Protein AF-A0A087T1W8-F1 (afdb_monomer_lite)

Structure (mmCIF, N/CA/C/O backbone):
data_AF-A0A087T1W8-F1
#
_entry.id   AF-A0A087T1W8-F1
#
loop_
_atom_site.group_PDB
_atom_site.id
_atom_site.type_symbol
_atom_site.label_atom_id
_atom_site.label_alt_id
_atom_site.label_comp_id
_atom_site.label_asym_id
_atom_site.label_entity_id
_atom_site.label_seq_id
_atom_site.pdbx_PDB_ins_code
_atom_site.Cartn_x
_atom_site.Cartn_y
_atom_site.Cartn_z
_atom_site.occupancy
_atom_site.B_iso_or_equiv
_atom_site.auth_seq_id
_atom_site.auth_comp_id
_atom_site.auth_asym_id
_atom_site.auth_atom_id
_atom_site.pdbx_PDB_model_num
ATOM 1 N N . MET A 1 1 ? -22.850 -12.039 -8.339 1.00 46.06 1 MET A N 1
ATOM 2 C CA . MET A 1 1 ? -21.396 -12.258 -8.489 1.00 46.06 1 MET A CA 1
ATOM 3 C C . MET A 1 1 ? -20.739 -11.589 -7.292 1.00 46.06 1 MET A C 1
ATOM 5 O O . MET A 1 1 ? -20.990 -10.407 -7.095 1.00 46.06 1 MET A O 1
ATOM 9 N N . HIS A 1 2 ? -20.036 -12.323 -6.426 1.00 53.69 2 HIS A N 1
ATOM 10 C CA . HIS A 1 2 ? -19.306 -11.680 -5.327 1.00 53.69 2 HIS A CA 1
ATOM 11 C C . HIS A 1 2 ? -18.162 -10.859 -5.940 1.00 53.69 2 HIS A C 1
ATOM 13 O O . HIS A 1 2 ? -17.461 -11.400 -6.799 1.00 53.69 2 HIS A O 1
ATOM 19 N N . PRO A 1 3 ? -17.983 -9.577 -5.579 1.00 70.88 3 PRO A N 1
ATOM 20 C CA . PRO A 1 3 ? -16.880 -8.789 -6.109 1.00 70.88 3 PRO A CA 1
ATOM 21 C C . PRO A 1 3 ? -15.552 -9.436 -5.702 1.00 70.88 3 PRO A C 1
ATOM 23 O O . PRO A 1 3 ? -15.393 -9.885 -4.563 1.00 70.88 3 PRO A O 1
ATOM 26 N N . CYS A 1 4 ? -14.612 -9.517 -6.644 1.00 71.56 4 CYS A N 1
ATOM 27 C CA . CYS A 1 4 ? -13.288 -10.059 -6.370 1.00 71.56 4 CYS A CA 1
ATOM 28 C C . CYS A 1 4 ? -12.607 -9.197 -5.295 1.00 71.56 4 CYS A C 1
ATOM 30 O O . CYS A 1 4 ? -12.522 -7.978 -5.437 1.00 71.56 4 CYS A O 1
ATOM 32 N N . LYS A 1 5 ? -12.150 -9.818 -4.199 1.00 85.88 5 LYS A N 1
ATOM 33 C CA . LYS A 1 5 ? -11.558 -9.102 -3.050 1.00 85.88 5 LYS A CA 1
ATOM 34 C C . LYS A 1 5 ? -10.126 -8.616 -3.311 1.00 85.88 5 LYS A C 1
ATOM 36 O O . LYS A 1 5 ? -9.549 -7.917 -2.480 1.00 85.88 5 LYS A O 1
ATOM 41 N N . TYR A 1 6 ? -9.533 -8.976 -4.441 1.00 91.88 6 TYR A N 1
ATOM 42 C CA . TYR A 1 6 ? -8.155 -8.653 -4.791 1.00 91.88 6 TYR A CA 1
ATOM 43 C C . TYR A 1 6 ? -8.014 -8.433 -6.297 1.00 91.88 6 TYR A C 1
ATOM 45 O O . TYR A 1 6 ? -8.902 -8.778 -7.076 1.00 91.88 6 TYR A O 1
ATOM 53 N N . ILE A 1 7 ? -6.897 -7.817 -6.680 1.00 93.19 7 ILE A N 1
ATOM 54 C CA . ILE A 1 7 ? -6.514 -7.631 -8.079 1.00 93.19 7 ILE A CA 1
ATOM 55 C C . ILE A 1 7 ? -5.726 -8.872 -8.497 1.00 93.19 7 ILE A C 1
ATOM 57 O O . ILE A 1 7 ? -4.821 -9.290 -7.776 1.00 93.19 7 ILE A O 1
ATOM 61 N N . VAL A 1 8 ? -6.105 -9.468 -9.626 1.00 94.38 8 VAL A N 1
ATOM 62 C CA . VAL A 1 8 ? -5.374 -10.579 -10.241 1.00 94.38 8 VAL A CA 1
ATOM 63 C C . VAL A 1 8 ? -4.366 -9.975 -11.206 1.00 94.38 8 VAL A C 1
ATOM 65 O O . VAL A 1 8 ? -4.766 -9.239 -12.102 1.00 94.38 8 VAL A O 1
ATOM 68 N N . ILE A 1 9 ? -3.089 -10.272 -10.986 1.00 94.44 9 ILE A N 1
ATOM 69 C CA . ILE A 1 9 ? -2.002 -10.009 -11.931 1.00 94.44 9 ILE A CA 1
ATOM 70 C C . ILE A 1 9 ? -1.751 -11.345 -12.618 1.00 94.44 9 ILE A C 1
ATOM 72 O O . ILE A 1 9 ? -1.496 -12.335 -11.928 1.00 94.44 9 ILE A O 1
ATOM 76 N N . SER A 1 10 ? -1.921 -11.386 -13.934 1.00 95.12 10 SER A N 1
ATOM 77 C CA . SER A 1 10 ? -1.752 -12.618 -14.706 1.00 95.12 10 SER A CA 1
ATOM 78 C C . SER A 1 10 ? -0.277 -13.008 -14.807 1.00 95.12 10 SER A C 1
ATOM 80 O O . SER A 1 10 ? 0.581 -12.130 -14.826 1.00 95.12 10 SER A O 1
ATOM 82 N N . ASP A 1 11 ? 0.029 -14.299 -14.942 1.00 94.81 11 ASP A N 1
ATOM 83 C CA . ASP A 1 11 ? 1.416 -14.756 -15.142 1.00 94.81 11 ASP A CA 1
ATOM 84 C C . ASP A 1 11 ? 1.984 -14.290 -16.498 1.00 94.81 11 ASP A C 1
ATOM 86 O O . ASP A 1 11 ? 3.198 -14.209 -16.679 1.00 94.81 11 ASP A O 1
ATOM 90 N N . GLU A 1 12 ? 1.111 -13.947 -17.451 1.00 96.25 12 GLU A N 1
ATOM 91 C CA . GLU A 1 12 ? 1.469 -13.343 -18.735 1.00 96.25 12 GLU A CA 1
ATOM 92 C C . GLU A 1 12 ? 1.711 -11.824 -18.647 1.00 96.25 12 GLU A C 1
ATOM 94 O O . GLU A 1 12 ? 2.152 -11.219 -19.626 1.00 96.25 12 GLU A O 1
ATOM 99 N N . GLU A 1 13 ? 1.424 -11.175 -17.510 1.00 94.25 13 GLU A N 1
ATOM 100 C CA . GLU A 1 13 ? 1.737 -9.757 -17.324 1.00 94.25 13 GLU A CA 1
ATOM 101 C C . GLU A 1 13 ? 3.227 -9.564 -17.055 1.00 94.25 13 GLU A C 1
ATOM 103 O O . GLU A 1 13 ? 3.750 -9.828 -15.976 1.00 94.25 13 GLU A O 1
ATOM 108 N N . GLU A 1 14 ? 3.917 -9.010 -18.041 1.00 94.56 14 GLU A N 1
ATOM 109 C CA . GLU A 1 14 ? 5.352 -8.780 -17.940 1.00 94.56 14 GLU A CA 1
ATOM 110 C C . GLU A 1 14 ? 5.716 -7.489 -17.160 1.00 94.56 14 GLU A C 1
ATOM 112 O O . GLU A 1 14 ? 6.895 -7.214 -16.951 1.00 94.56 14 GLU A O 1
ATOM 117 N N . GLY A 1 15 ? 4.750 -6.652 -16.763 1.00 95.94 15 GLY A N 1
ATOM 118 C CA . GLY A 1 15 ? 4.991 -5.359 -16.102 1.00 95.94 15 GLY A CA 1
ATOM 119 C C . GLY A 1 15 ? 5.346 -4.205 -17.055 1.00 95.94 15 GLY A C 1
ATOM 120 O O . GLY A 1 15 ? 5.071 -4.242 -18.255 1.00 95.94 15 GLY A O 1
ATOM 121 N N . TYR A 1 16 ? 5.941 -3.137 -16.518 1.00 97.19 16 TYR A N 1
ATOM 122 C CA . TYR A 1 16 ? 6.224 -1.893 -17.242 1.00 97.19 16 TYR A CA 1
ATOM 123 C C . TYR A 1 16 ? 7.732 -1.612 -17.362 1.00 97.19 16 TYR A C 1
ATOM 125 O O . TYR A 1 16 ? 8.487 -1.928 -16.439 1.00 97.19 16 TYR A O 1
ATOM 133 N N . PRO A 1 17 ? 8.203 -0.994 -18.463 1.00 97.25 17 PRO A N 1
ATOM 134 C CA . PRO A 1 17 ? 9.615 -0.646 -18.609 1.00 97.25 17 PRO A CA 1
ATOM 135 C C . PRO A 1 17 ? 10.040 0.423 -17.586 1.00 97.25 17 PRO A C 1
ATOM 137 O O . PRO A 1 17 ? 9.233 1.252 -17.163 1.00 97.25 17 PRO A O 1
ATOM 140 N N . LEU A 1 18 ? 11.310 0.393 -17.168 1.00 97.00 18 LEU A N 1
ATOM 141 C CA . LEU A 1 18 ? 11.826 1.274 -16.110 1.00 97.00 18 LEU A CA 1
ATOM 142 C C . LEU A 1 18 ? 11.851 2.754 -16.512 1.00 97.00 18 LEU A C 1
ATOM 144 O O . LEU A 1 18 ? 11.631 3.618 -15.668 1.00 97.00 18 LEU A O 1
ATOM 148 N N . ASP A 1 19 ? 12.087 3.046 -17.792 1.00 95.69 19 ASP A N 1
ATOM 149 C CA . ASP A 1 19 ? 12.182 4.403 -18.348 1.00 95.69 19 ASP A CA 1
ATOM 150 C C . ASP A 1 19 ? 10.843 5.159 -18.375 1.00 95.69 19 ASP A C 1
ATOM 152 O O . ASP A 1 19 ? 10.824 6.385 -18.494 1.00 95.69 19 ASP A O 1
ATOM 156 N N . ALA A 1 20 ? 9.728 4.452 -18.182 1.00 96.56 20 ALA A N 1
ATOM 157 C CA . ALA A 1 20 ? 8.412 5.045 -17.980 1.00 96.56 20 ALA A CA 1
ATOM 158 C C . ALA A 1 20 ? 8.221 5.639 -16.568 1.00 96.56 20 ALA A C 1
ATOM 160 O O . ALA A 1 20 ? 7.204 6.289 -16.312 1.00 96.56 20 ALA A O 1
ATOM 161 N N . PHE A 1 21 ? 9.168 5.433 -15.642 1.00 97.00 21 PHE A N 1
ATOM 162 C CA . PHE A 1 21 ? 9.060 5.866 -14.247 1.00 97.00 21 PHE A CA 1
ATOM 163 C C . PHE A 1 21 ? 10.324 6.553 -13.731 1.00 97.00 21 PHE A C 1
ATOM 165 O O . PHE A 1 21 ? 11.428 6.419 -14.250 1.00 97.00 21 PHE A O 1
ATOM 172 N N . CYS A 1 22 ? 10.163 7.263 -12.616 1.00 95.81 22 CYS A N 1
ATOM 173 C CA . CYS A 1 22 ? 11.279 7.826 -11.866 1.00 95.81 22 CYS A CA 1
ATOM 174 C C . CYS A 1 22 ? 11.919 6.750 -10.974 1.00 95.81 22 CYS A C 1
ATOM 176 O O . CYS A 1 22 ? 11.529 6.591 -9.815 1.00 95.81 22 CYS A O 1
ATOM 178 N N . ILE A 1 23 ? 12.902 6.023 -11.508 1.00 96.50 23 ILE A N 1
ATOM 179 C CA . ILE A 1 23 ? 13.655 4.991 -10.781 1.00 96.50 23 ILE A CA 1
ATOM 180 C C . ILE A 1 23 ? 14.976 5.567 -10.230 1.00 96.50 23 ILE A C 1
ATOM 182 O O . ILE A 1 23 ? 15.638 6.361 -10.906 1.00 96.50 23 ILE A O 1
ATOM 186 N N . PRO A 1 24 ? 15.392 5.227 -8.991 1.00 96.50 24 PRO A N 1
ATOM 187 C CA . PRO A 1 24 ? 16.696 5.638 -8.483 1.00 96.50 24 PRO A CA 1
ATOM 188 C C . PRO A 1 24 ? 17.830 5.007 -9.297 1.00 96.50 24 PRO A C 1
ATOM 190 O O . PRO A 1 24 ? 17.979 3.790 -9.310 1.00 96.50 24 PRO A O 1
ATOM 193 N N . ARG A 1 25 ? 18.692 5.847 -9.885 1.00 95.00 25 ARG A N 1
ATOM 194 C CA . ARG A 1 25 ? 19.746 5.427 -10.833 1.00 95.00 25 ARG A CA 1
ATOM 195 C C . ARG A 1 25 ? 20.676 4.316 -10.344 1.00 95.00 25 ARG A C 1
ATOM 197 O O . ARG A 1 25 ? 21.207 3.546 -11.131 1.00 95.00 25 ARG A O 1
ATOM 204 N N . HIS A 1 26 ? 20.913 4.235 -9.037 1.00 96.88 26 HIS A N 1
ATOM 205 C CA . HIS A 1 26 ? 21.776 3.196 -8.471 1.00 96.88 26 HIS A CA 1
ATOM 206 C C . HIS A 1 26 ? 21.136 1.796 -8.499 1.00 96.88 26 HIS A C 1
ATOM 208 O O . HIS A 1 26 ? 21.821 0.822 -8.194 1.00 96.88 26 HIS A O 1
ATOM 214 N N . TYR A 1 27 ? 19.855 1.687 -8.869 1.00 96.75 27 TYR A N 1
ATOM 215 C CA . TYR A 1 27 ? 19.145 0.426 -9.061 1.00 96.75 27 TYR A CA 1
ATOM 216 C C . TYR A 1 27 ? 18.985 0.008 -10.527 1.00 96.75 27 TYR A C 1
ATOM 218 O O . TYR A 1 27 ? 18.560 -1.119 -10.759 1.00 96.75 27 TYR A O 1
ATOM 226 N N . ASP A 1 28 ? 19.360 0.844 -11.501 1.00 92.31 28 ASP A N 1
ATOM 227 C CA . ASP A 1 28 ? 19.081 0.598 -12.928 1.00 92.31 28 ASP A CA 1
ATOM 228 C C . ASP A 1 28 ? 19.636 -0.747 -13.428 1.00 92.31 28 ASP A C 1
ATOM 230 O O . ASP A 1 28 ? 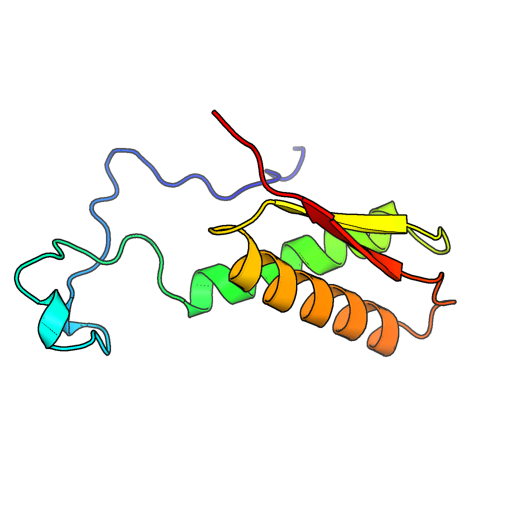18.996 -1.426 -14.219 1.00 92.31 28 ASP A O 1
ATOM 234 N N . ALA A 1 29 ? 20.800 -1.174 -12.926 1.00 95.94 29 ALA A N 1
ATOM 235 C CA . ALA A 1 29 ? 21.421 -2.449 -13.303 1.00 95.94 29 ALA A CA 1
ATOM 236 C C . ALA A 1 29 ? 20.838 -3.682 -12.579 1.00 95.94 29 ALA A C 1
ATOM 238 O O . ALA A 1 29 ? 21.245 -4.807 -12.862 1.00 95.94 29 ALA A O 1
ATOM 239 N N . PHE A 1 30 ? 19.943 -3.481 -11.610 1.00 97.56 30 PHE A N 1
ATOM 240 C CA . PHE A 1 30 ? 19.420 -4.530 -10.726 1.00 97.56 30 PHE A CA 1
ATOM 241 C C . PHE A 1 30 ? 17.911 -4.741 -10.863 1.00 97.56 30 PHE A C 1
ATOM 243 O O . PHE A 1 30 ? 17.360 -5.633 -10.219 1.00 97.56 30 PHE A O 1
ATOM 250 N N . LEU A 1 31 ? 17.240 -3.910 -11.657 1.00 97.38 31 LEU A N 1
ATOM 251 C CA . LEU A 1 31 ? 15.810 -3.984 -11.901 1.00 97.38 31 LEU A CA 1
ATOM 252 C C . LEU A 1 31 ? 15.572 -4.382 -13.353 1.00 97.38 31 LEU A C 1
ATOM 254 O O . LEU A 1 31 ? 16.297 -3.956 -14.244 1.00 97.38 31 LEU A O 1
ATOM 258 N N . ASP A 1 32 ? 14.541 -5.191 -13.568 1.00 96.75 32 ASP A N 1
ATOM 259 C CA . ASP A 1 32 ? 14.096 -5.571 -14.907 1.00 96.75 32 ASP A CA 1
ATOM 260 C C . ASP A 1 32 ? 12.918 -4.685 -15.324 1.00 96.75 32 ASP A C 1
ATOM 262 O O . ASP A 1 32 ? 13.035 -3.820 -16.192 1.00 96.75 32 ASP A O 1
ATOM 266 N N . ARG A 1 33 ? 11.785 -4.821 -14.621 1.00 97.44 33 ARG A N 1
ATOM 267 C CA . ARG A 1 33 ? 10.539 -4.101 -14.912 1.00 97.44 33 ARG A CA 1
ATOM 268 C C . ARG A 1 33 ? 9.834 -3.665 -13.631 1.00 97.44 33 ARG A C 1
ATOM 270 O O . ARG A 1 33 ? 10.014 -4.255 -12.564 1.00 97.44 33 ARG A O 1
ATOM 277 N N . VAL A 1 34 ? 9.011 -2.624 -13.724 1.00 97.50 34 VAL A N 1
ATOM 278 C CA . VAL A 1 34 ? 8.096 -2.233 -12.645 1.00 97.50 34 VAL A CA 1
ATOM 279 C C . VAL A 1 34 ? 6.864 -3.124 -12.734 1.00 97.50 34 VAL A C 1
ATOM 281 O O . VAL A 1 34 ? 6.105 -3.010 -13.688 1.00 97.50 34 VAL A O 1
ATOM 284 N N . LEU A 1 35 ? 6.640 -3.990 -11.744 1.00 96.94 35 LEU A N 1
ATOM 285 C CA . LEU A 1 35 ? 5.433 -4.826 -11.704 1.00 96.94 35 LEU A CA 1
ATOM 286 C C . LEU A 1 35 ? 4.195 -4.009 -11.309 1.00 96.94 35 LEU A C 1
ATOM 288 O O . LEU A 1 35 ? 3.166 -4.056 -11.970 1.00 96.94 35 LEU A O 1
ATOM 292 N N . LEU A 1 36 ? 4.313 -3.221 -10.237 1.00 96.56 36 LEU A N 1
ATOM 293 C CA . LEU A 1 36 ? 3.228 -2.400 -9.702 1.00 96.56 36 LEU A CA 1
ATOM 294 C C . LEU A 1 36 ? 3.694 -0.953 -9.502 1.00 96.56 36 LEU A C 1
ATOM 296 O O . LEU A 1 36 ? 4.525 -0.690 -8.627 1.00 96.56 36 LEU A O 1
ATOM 300 N N . PRO A 1 37 ? 3.149 0.008 -10.267 1.00 97.00 37 PRO A N 1
ATOM 301 C CA . PRO A 1 37 ? 3.352 1.425 -10.016 1.00 97.00 37 PRO A CA 1
ATOM 302 C C . PRO A 1 37 ? 2.844 1.834 -8.629 1.00 97.00 37 PRO A C 1
ATOM 304 O O . PRO A 1 37 ? 1.791 1.388 -8.173 1.00 97.00 37 PRO A O 1
ATOM 307 N N . CYS A 1 38 ? 3.550 2.768 -7.989 1.00 96.25 38 CYS A N 1
ATOM 308 C CA . CYS A 1 38 ? 3.200 3.277 -6.657 1.00 96.25 38 CYS A CA 1
ATOM 309 C C . CYS A 1 38 ? 1.754 3.815 -6.580 1.00 96.25 38 CYS A C 1
ATOM 311 O O . CYS A 1 38 ? 1.061 3.587 -5.592 1.00 96.25 38 CYS A O 1
ATOM 313 N N . GLY A 1 39 ? 1.276 4.470 -7.646 1.00 96.69 39 GLY A N 1
ATOM 314 C CA . GLY A 1 39 ? -0.100 4.976 -7.727 1.00 96.69 39 GLY A CA 1
ATOM 315 C C . GLY A 1 39 ? -1.153 3.869 -7.628 1.00 96.69 39 GLY A C 1
ATOM 316 O O . GLY A 1 39 ? -2.050 3.964 -6.799 1.00 96.69 39 GLY A O 1
ATOM 317 N N . ILE A 1 40 ? -0.977 2.769 -8.374 1.00 96.50 40 ILE A N 1
ATOM 318 C CA . ILE A 1 40 ? -1.900 1.619 -8.341 1.00 96.50 40 ILE A CA 1
ATOM 319 C C . ILE A 1 40 ? -1.953 1.001 -6.937 1.00 96.50 40 ILE A C 1
ATOM 321 O O . ILE A 1 40 ? -3.022 0.621 -6.455 1.00 96.50 40 ILE A O 1
ATOM 325 N N . ILE A 1 41 ? -0.807 0.931 -6.251 1.00 97.88 41 ILE A N 1
ATOM 326 C CA . ILE A 1 41 ? -0.741 0.451 -4.866 1.00 97.88 41 ILE A CA 1
ATOM 327 C C . ILE A 1 41 ? -1.573 1.362 -3.953 1.00 97.88 41 ILE A C 1
ATOM 329 O O . ILE A 1 41 ? -2.397 0.859 -3.190 1.00 97.88 41 ILE A O 1
ATOM 333 N N . HIS A 1 42 ? -1.414 2.685 -4.046 1.00 98.00 42 HIS A N 1
ATOM 334 C CA . HIS A 1 42 ? -2.184 3.633 -3.235 1.00 98.00 42 HIS A CA 1
ATOM 335 C C . HIS A 1 42 ? -3.691 3.574 -3.516 1.00 98.00 42 HIS A C 1
ATOM 337 O O . HIS A 1 42 ? -4.478 3.578 -2.567 1.00 98.00 42 HIS A O 1
ATOM 343 N N . ASP A 1 43 ? -4.096 3.448 -4.781 1.00 97.69 43 ASP A N 1
ATOM 344 C CA . ASP A 1 43 ? -5.506 3.306 -5.166 1.00 97.69 43 ASP A CA 1
ATOM 345 C C . ASP A 1 43 ? -6.115 2.035 -4.556 1.00 97.69 43 ASP A C 1
ATOM 347 O O . ASP A 1 43 ? -7.215 2.047 -3.991 1.00 97.69 43 ASP A O 1
ATOM 351 N N . ARG A 1 44 ? -5.373 0.917 -4.588 1.00 97.50 44 ARG A N 1
ATOM 352 C CA . ARG A 1 44 ? -5.835 -0.334 -3.976 1.00 97.50 44 ARG A CA 1
ATOM 353 C C . ARG A 1 44 ? -5.888 -0.249 -2.453 1.00 97.50 44 ARG A C 1
ATOM 355 O O . ARG A 1 44 ? -6.828 -0.802 -1.869 1.00 97.50 44 ARG A O 1
ATOM 362 N N . ILE A 1 45 ? -4.919 0.417 -1.822 1.00 98.12 45 ILE A N 1
ATOM 363 C CA . ILE A 1 45 ? -4.899 0.670 -0.374 1.00 98.12 45 ILE A CA 1
ATOM 364 C C . ILE A 1 45 ? -6.116 1.496 0.037 1.00 98.12 45 ILE A C 1
ATOM 366 O O . ILE A 1 45 ? -6.749 1.166 1.033 1.00 98.12 45 ILE A O 1
ATOM 370 N N . GLU A 1 46 ? -6.499 2.515 -0.732 1.00 97.00 46 GLU A N 1
ATOM 371 C CA . GLU A 1 46 ? -7.685 3.323 -0.435 1.00 97.00 46 GLU A CA 1
ATOM 372 C C . GLU A 1 46 ? -8.963 2.482 -0.433 1.00 97.00 46 GLU A C 1
ATOM 374 O O . GLU A 1 46 ? -9.771 2.566 0.497 1.00 97.00 46 GLU A O 1
ATOM 379 N N . ARG A 1 47 ? -9.116 1.593 -1.421 1.00 96.19 47 ARG A N 1
ATOM 380 C CA . ARG A 1 47 ? -10.237 0.652 -1.420 1.00 96.19 47 ARG A CA 1
ATOM 381 C C . ARG A 1 47 ? -10.189 -0.294 -0.217 1.00 96.19 47 ARG A C 1
ATOM 383 O O . ARG A 1 47 ? -11.219 -0.525 0.408 1.00 96.19 47 ARG A O 1
ATOM 390 N N . LEU A 1 48 ? -9.009 -0.821 0.112 1.00 96.56 48 LEU A N 1
ATOM 391 C CA . LEU A 1 48 ? -8.827 -1.738 1.241 1.00 96.56 48 LEU A CA 1
ATOM 392 C C . LEU A 1 48 ? -9.159 -1.056 2.572 1.00 96.56 48 LEU A C 1
ATOM 394 O O . LEU A 1 48 ? -9.804 -1.656 3.423 1.00 96.56 48 LEU A O 1
ATOM 398 N N . ALA A 1 49 ? -8.757 0.204 2.731 1.00 94.94 49 ALA A N 1
ATOM 399 C CA . ALA A 1 49 ? -9.044 1.008 3.906 1.00 94.94 49 ALA A CA 1
ATOM 400 C C . ALA A 1 49 ? -10.548 1.197 4.117 1.00 94.94 49 ALA A C 1
ATOM 402 O O . ALA A 1 49 ? -11.018 1.053 5.241 1.00 94.94 49 ALA A O 1
ATOM 403 N N . ARG A 1 50 ? -11.301 1.476 3.043 1.00 93.44 50 ARG A N 1
ATOM 404 C CA . ARG A 1 50 ? -12.768 1.536 3.098 1.00 93.44 50 ARG A CA 1
ATOM 405 C C . ARG A 1 50 ? -13.357 0.196 3.533 1.00 93.44 50 ARG A C 1
ATOM 407 O O . ARG A 1 50 ? -14.185 0.191 4.435 1.00 93.44 50 ARG A O 1
ATOM 414 N N . ASP A 1 51 ? -12.944 -0.902 2.898 1.00 93.19 51 ASP A N 1
ATOM 415 C CA . ASP A 1 51 ? -13.481 -2.233 3.207 1.00 93.19 51 ASP A CA 1
ATOM 416 C C . ASP A 1 51 ? -13.226 -2.582 4.695 1.00 93.19 51 ASP A C 1
ATOM 418 O O . ASP A 1 51 ? -14.152 -2.947 5.412 1.00 93.19 51 ASP A O 1
ATOM 422 N N . ILE A 1 52 ? -12.007 -2.350 5.205 1.00 93.06 52 ILE A N 1
ATOM 423 C CA . ILE A 1 52 ? -11.656 -2.574 6.621 1.00 93.06 52 ILE A CA 1
ATOM 424 C C . ILE A 1 52 ? -12.455 -1.658 7.555 1.00 93.06 52 ILE A C 1
ATOM 426 O O . ILE A 1 52 ? -12.981 -2.118 8.563 1.00 93.06 52 ILE A O 1
ATOM 430 N N . ALA A 1 53 ? -12.554 -0.362 7.252 1.00 90.81 53 ALA A N 1
ATOM 431 C CA . ALA A 1 53 ? -13.284 0.575 8.103 1.00 90.81 53 ALA A CA 1
ATOM 432 C C . ALA A 1 53 ? -14.777 0.223 8.213 1.00 90.81 53 ALA A C 1
ATOM 434 O O . ALA A 1 53 ? -15.377 0.438 9.262 1.00 90.81 53 ALA A O 1
ATOM 435 N N . GL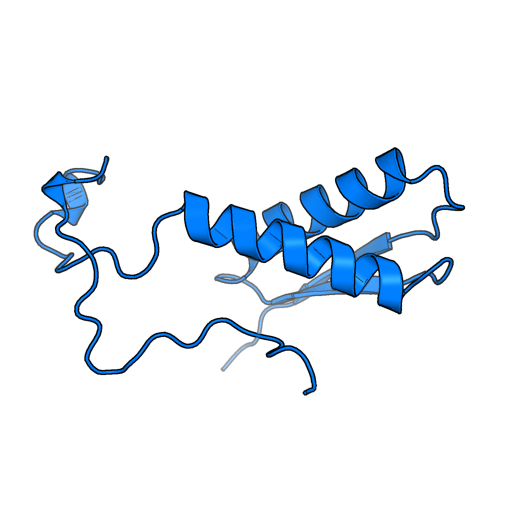N A 1 54 ? -15.365 -0.331 7.148 1.00 90.19 54 GLN A N 1
ATOM 436 C CA . GLN A 1 54 ? -16.745 -0.817 7.149 1.00 90.19 54 GLN A CA 1
ATOM 437 C C . GLN A 1 54 ? -16.901 -2.122 7.941 1.00 90.19 54 GLN A C 1
ATOM 439 O O . GLN A 1 54 ? -17.882 -2.269 8.666 1.00 90.19 54 GLN A O 1
ATOM 444 N N . ASP A 1 55 ? -15.938 -3.041 7.848 1.00 90.69 55 ASP A N 1
ATOM 445 C CA . ASP A 1 55 ? -15.966 -4.309 8.589 1.00 90.69 55 ASP A CA 1
ATOM 446 C C . ASP A 1 55 ? -15.838 -4.103 10.113 1.00 90.69 55 ASP A C 1
ATOM 448 O O . ASP A 1 55 ? -16.457 -4.832 10.886 1.00 90.69 55 ASP A O 1
ATOM 452 N N . TYR A 1 56 ? -15.071 -3.097 10.550 1.00 88.75 56 TYR A N 1
ATOM 453 C CA . TYR A 1 56 ? -14.846 -2.752 11.966 1.00 88.75 56 TYR A CA 1
ATOM 454 C C . TYR A 1 56 ? -15.679 -1.549 12.439 1.00 88.75 56 TYR A C 1
ATOM 456 O O . TYR A 1 56 ? -15.278 -0.835 13.360 1.00 88.75 56 TYR A O 1
ATOM 464 N N . TYR A 1 57 ? -16.824 -1.292 11.803 1.00 82.19 57 TYR A N 1
ATOM 465 C CA . TYR A 1 57 ? -17.677 -0.144 12.110 1.00 82.19 57 TYR A CA 1
ATOM 466 C C . TYR A 1 57 ? -17.968 -0.008 13.614 1.00 82.19 57 TYR A C 1
ATOM 468 O O . TYR A 1 57 ? -18.552 -0.910 14.215 1.00 82.19 57 TYR A O 1
ATOM 476 N N . ASP A 1 58 ? -17.562 1.120 14.209 1.00 80.38 58 ASP A N 1
ATOM 477 C CA . ASP A 1 58 ? -17.729 1.431 15.639 1.00 80.38 58 ASP A CA 1
ATOM 478 C C . ASP A 1 58 ? -17.128 0.377 16.604 1.00 80.38 58 ASP A C 1
ATOM 480 O O . ASP A 1 58 ? -17.489 0.289 17.777 1.00 80.38 58 ASP A O 1
ATOM 484 N N . GLN A 1 59 ? -16.168 -0.426 16.129 1.00 88.81 59 GLN A N 1
ATOM 485 C CA . GLN A 1 59 ? -15.464 -1.426 16.931 1.00 88.81 59 GLN A CA 1
ATOM 486 C C . GLN A 1 59 ? -13.979 -1.077 17.080 1.00 88.81 59 GLN A C 1
ATOM 488 O O . GLN A 1 59 ? -13.289 -0.857 16.082 1.00 88.81 59 GLN A O 1
ATOM 493 N N . PRO A 1 60 ? -13.440 -1.040 18.315 1.00 90.44 60 PRO A N 1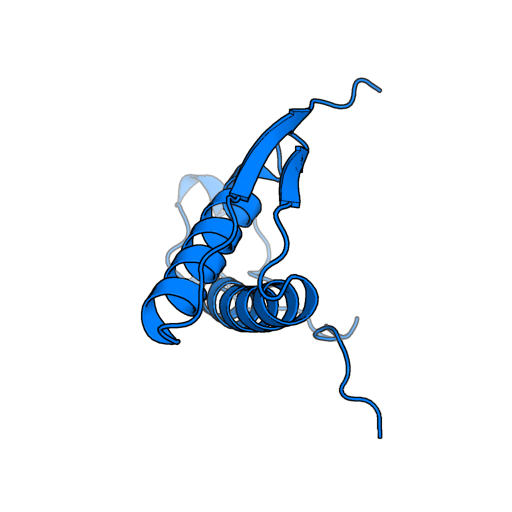
ATOM 494 C CA . PRO A 1 60 ? -12.015 -0.825 18.507 1.00 90.44 60 PRO A CA 1
ATOM 495 C C . PRO A 1 60 ? -11.230 -2.022 17.972 1.00 90.44 60 PRO A C 1
ATOM 497 O O . PRO A 1 60 ? -11.613 -3.174 18.190 1.00 90.44 60 PRO A O 1
ATOM 500 N N . PHE A 1 61 ? -10.098 -1.761 17.323 1.00 93.19 61 PHE A N 1
ATOM 501 C CA . PHE A 1 61 ? -9.213 -2.818 16.840 1.00 93.19 61 PHE A CA 1
ATOM 502 C C . PHE A 1 61 ? -7.737 -2.441 16.962 1.00 93.19 61 PHE A C 1
ATOM 504 O O . PHE A 1 61 ? -7.367 -1.264 17.008 1.00 93.19 61 PHE A O 1
ATOM 511 N N . THR A 1 62 ? -6.891 -3.472 16.992 1.00 95.62 62 THR A N 1
ATOM 512 C CA . THR A 1 62 ? -5.432 -3.341 17.014 1.00 95.62 62 THR A CA 1
ATOM 513 C C . THR A 1 62 ? -4.865 -3.664 15.640 1.00 95.62 62 THR A C 1
ATOM 515 O O . THR A 1 62 ? -5.000 -4.785 15.149 1.00 95.62 62 THR A O 1
ATOM 518 N N . ALA A 1 63 ? -4.186 -2.700 15.026 1.00 96.44 63 ALA A N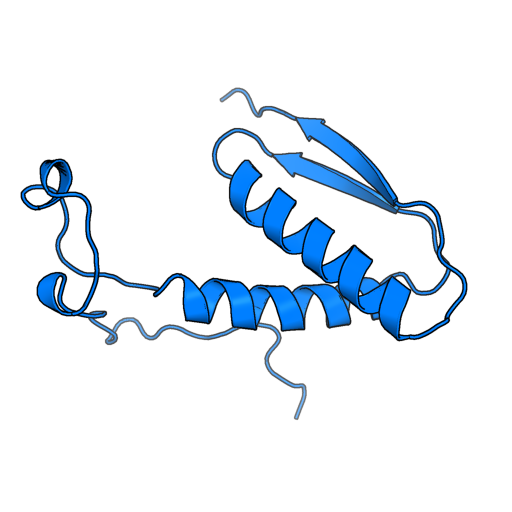 1
ATOM 519 C CA . ALA A 1 63 ? -3.446 -2.899 13.791 1.00 96.44 63 ALA A CA 1
ATOM 520 C C . ALA A 1 63 ? -2.024 -3.392 14.107 1.00 96.44 63 ALA A C 1
ATOM 522 O O . ALA A 1 63 ? -1.222 -2.668 14.695 1.00 96.44 63 ALA A O 1
ATOM 523 N N . LEU A 1 64 ? -1.708 -4.625 13.704 1.00 97.81 64 LEU A N 1
ATOM 524 C CA . LEU A 1 64 ? -0.416 -5.263 13.961 1.00 97.81 64 LEU A CA 1
ATOM 525 C C . LEU A 1 64 ? 0.477 -5.234 12.713 1.00 97.81 64 LEU A C 1
ATOM 527 O O . LEU A 1 64 ? 0.165 -5.859 11.700 1.00 97.81 64 LEU A O 1
ATOM 531 N N . CYS A 1 65 ? 1.615 -4.548 12.786 1.00 98.25 65 CYS A N 1
ATOM 532 C CA . CYS A 1 65 ? 2.587 -4.484 11.699 1.00 98.25 65 CYS A CA 1
ATOM 533 C C . CYS A 1 65 ? 3.670 -5.560 11.849 1.00 98.25 65 CYS A C 1
ATOM 535 O O . CYS A 1 65 ? 4.423 -5.575 12.826 1.00 98.25 65 CYS A O 1
ATOM 537 N N . VAL A 1 66 ? 3.827 -6.406 10.827 1.00 97.56 66 VAL A N 1
ATOM 538 C CA . VAL A 1 66 ? 4.936 -7.369 10.744 1.00 97.56 66 VAL A CA 1
ATOM 539 C C . VAL A 1 66 ? 6.155 -6.715 10.090 1.00 97.56 66 VAL A C 1
ATOM 541 O O . VAL A 1 66 ? 6.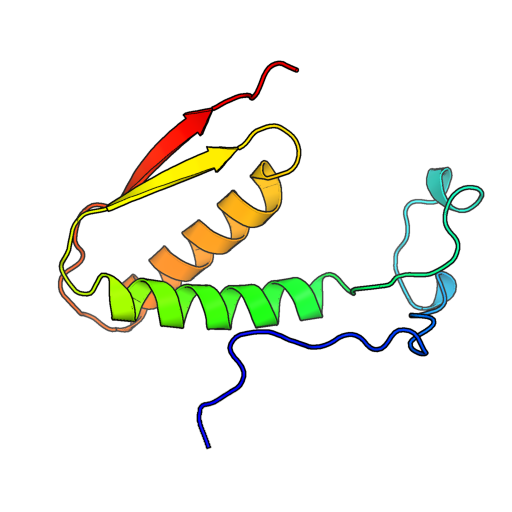174 -6.405 8.897 1.00 97.56 66 VAL A O 1
ATOM 544 N N . LEU A 1 67 ? 7.199 -6.502 10.886 1.00 96.12 67 LEU A N 1
ATOM 545 C CA . LEU A 1 67 ? 8.451 -5.890 10.460 1.00 96.12 67 LEU A CA 1
ATOM 546 C C . LEU A 1 67 ? 9.398 -6.906 9.796 1.00 96.12 67 LEU A C 1
ATOM 548 O O . LEU A 1 67 ? 9.432 -8.082 10.150 1.00 96.12 67 LEU A O 1
ATOM 552 N N . LYS A 1 68 ? 10.264 -6.474 8.869 1.00 94.44 68 LYS A N 1
ATOM 553 C CA . LYS A 1 68 ? 10.491 -5.072 8.450 1.00 94.44 68 LYS A CA 1
ATOM 554 C C . LYS A 1 68 ? 9.648 -4.644 7.249 1.00 94.44 68 LYS A C 1
ATOM 556 O O . LYS A 1 68 ? 9.225 -3.498 7.209 1.00 94.44 68 LYS A O 1
ATOM 561 N N . GLY A 1 69 ? 9.398 -5.549 6.302 1.00 94.94 69 GLY A N 1
ATOM 562 C CA . GLY A 1 69 ? 8.830 -5.219 4.988 1.00 94.94 69 GLY A CA 1
ATOM 563 C C . GLY A 1 69 ? 7.419 -4.623 5.011 1.00 94.94 69 GLY A C 1
ATOM 564 O O . GLY A 1 69 ? 7.067 -3.889 4.094 1.00 94.94 69 GLY A O 1
ATOM 565 N N . GLY A 1 70 ? 6.631 -4.871 6.063 1.00 96.06 70 GLY A N 1
ATOM 566 C CA . GLY A 1 70 ? 5.257 -4.377 6.161 1.00 96.06 70 GLY A CA 1
ATOM 567 C C . GLY A 1 70 ? 5.117 -2.886 6.479 1.00 96.06 70 GLY A C 1
ATOM 568 O O . GLY A 1 70 ? 4.026 -2.352 6.317 1.00 96.06 70 GLY A O 1
ATOM 569 N N . TYR A 1 71 ? 6.184 -2.198 6.910 1.00 97.19 71 TYR A N 1
ATOM 570 C CA . TYR A 1 71 ? 6.058 -0.864 7.516 1.00 97.19 71 TYR A CA 1
ATOM 571 C C . TYR A 1 71 ? 5.424 0.185 6.587 1.00 97.19 71 TYR A C 1
ATOM 573 O O . TYR A 1 71 ? 4.598 0.972 7.040 1.00 97.19 71 TYR A O 1
ATOM 581 N N . LYS A 1 72 ? 5.799 0.196 5.297 1.00 97.62 72 LYS A N 1
ATOM 582 C CA . LYS A 1 72 ? 5.319 1.198 4.336 1.00 97.62 72 LYS A CA 1
ATOM 583 C C . LYS A 1 72 ? 3.831 1.004 4.054 1.00 97.62 72 LYS A C 1
ATOM 585 O O . LYS A 1 72 ? 3.044 1.908 4.292 1.00 97.62 72 LYS A O 1
ATOM 590 N N . PHE A 1 73 ? 3.454 -0.213 3.659 1.00 98.25 73 PHE A N 1
ATOM 591 C CA . PHE A 1 73 ? 2.056 -0.586 3.446 1.00 98.25 73 PHE A CA 1
ATOM 592 C C . PHE A 1 73 ? 1.197 -0.320 4.687 1.00 98.25 73 PHE A C 1
ATOM 594 O O . PHE A 1 73 ? 0.096 0.207 4.576 1.00 98.25 73 PHE A O 1
ATOM 601 N N . PHE A 1 74 ? 1.709 -0.659 5.870 1.00 98.38 74 PHE A N 1
ATOM 602 C CA . PHE A 1 74 ? 1.011 -0.447 7.130 1.00 98.38 74 PHE A CA 1
ATOM 603 C C . PHE A 1 74 ? 0.730 1.035 7.406 1.00 98.38 74 PHE A C 1
ATOM 605 O O . PHE A 1 74 ? -0.390 1.384 7.780 1.00 98.38 74 PHE A O 1
ATOM 612 N N . ALA A 1 75 ? 1.728 1.901 7.204 1.00 98.00 75 ALA A N 1
ATOM 613 C CA . ALA A 1 75 ? 1.571 3.344 7.357 1.00 98.00 75 ALA A CA 1
ATOM 614 C C . ALA A 1 75 ? 0.539 3.898 6.362 1.00 98.00 75 ALA A C 1
ATOM 616 O O . ALA A 1 75 ? -0.437 4.520 6.784 1.00 98.00 75 ALA A O 1
ATOM 617 N N . ASP A 1 76 ? 0.699 3.580 5.073 1.00 98.31 76 ASP A N 1
ATOM 618 C CA . ASP A 1 76 ? -0.195 4.035 4.004 1.00 98.31 76 ASP A CA 1
ATOM 619 C C . ASP A 1 76 ? -1.648 3.578 4.252 1.00 98.31 76 ASP A C 1
ATOM 621 O O . ASP A 1 76 ? -2.598 4.350 4.096 1.00 98.31 76 ASP A O 1
ATOM 625 N N . LEU A 1 77 ? -1.840 2.332 4.701 1.00 98.19 77 LEU A N 1
ATOM 626 C CA . LEU A 1 77 ? -3.155 1.772 5.011 1.00 98.19 77 LEU A CA 1
ATOM 627 C C . LEU A 1 77 ? -3.815 2.453 6.209 1.00 98.19 77 LEU A C 1
ATOM 629 O O . LEU A 1 77 ? -4.984 2.833 6.125 1.00 98.19 77 LEU A O 1
ATOM 633 N N . LEU A 1 78 ? -3.095 2.621 7.319 1.00 96.75 78 LEU A N 1
ATOM 634 C CA . LEU A 1 78 ? -3.645 3.286 8.500 1.00 96.75 78 LEU A CA 1
ATOM 635 C C . LEU A 1 78 ? -4.014 4.739 8.218 1.00 96.75 78 LEU A C 1
ATOM 637 O O . LEU A 1 78 ? -5.044 5.209 8.705 1.00 96.75 78 LEU A O 1
ATOM 641 N N . ASP A 1 79 ? -3.207 5.445 7.432 1.00 96.44 79 ASP A N 1
ATOM 642 C CA . ASP A 1 79 ? -3.505 6.819 7.045 1.00 96.44 79 ASP A CA 1
ATOM 643 C C . ASP A 1 79 ? -4.789 6.896 6.217 1.00 96.44 79 ASP A C 1
ATOM 645 O O . ASP A 1 79 ? -5.641 7.749 6.493 1.00 96.44 79 ASP A O 1
ATOM 649 N N . LYS A 1 80 ? -4.993 5.955 5.286 1.00 96.50 80 LYS A N 1
ATOM 650 C CA . LYS A 1 80 ? -6.229 5.854 4.501 1.00 96.50 80 LYS A CA 1
ATOM 651 C C . LYS A 1 80 ? -7.443 5.438 5.334 1.00 96.50 80 LYS A C 1
ATOM 653 O O . LYS A 1 80 ? -8.509 6.017 5.132 1.00 96.50 80 LYS A O 1
ATOM 658 N N . ILE A 1 81 ? -7.309 4.531 6.307 1.00 94.25 81 ILE A N 1
ATOM 659 C CA . ILE A 1 81 ? -8.409 4.171 7.227 1.00 94.25 81 ILE A CA 1
ATOM 660 C C . ILE A 1 81 ? -8.832 5.400 8.030 1.00 94.25 81 ILE A C 1
ATOM 662 O O . ILE A 1 81 ? -10.007 5.766 8.047 1.00 94.25 81 ILE A O 1
ATOM 666 N N . LYS A 1 82 ? -7.871 6.097 8.646 1.00 91.44 82 LYS A N 1
ATOM 667 C CA . LYS A 1 82 ? -8.157 7.312 9.418 1.00 91.44 82 LYS A CA 1
ATOM 668 C C . LYS A 1 82 ? -8.753 8.407 8.532 1.00 91.44 82 LYS A C 1
ATOM 670 O O . LYS A 1 82 ? -9.635 9.131 8.982 1.00 91.44 82 LYS A O 1
ATOM 675 N N . GLN A 1 83 ? -8.283 8.554 7.290 1.00 92.94 83 GLN A N 1
ATOM 676 C CA . GLN A 1 83 ? -8.855 9.498 6.327 1.00 92.94 83 GLN A CA 1
ATOM 677 C C . GLN A 1 83 ? -10.309 9.161 6.001 1.00 92.94 83 GLN A C 1
ATOM 679 O O . GLN A 1 83 ? -11.140 10.064 6.003 1.00 92.94 83 GLN A O 1
ATOM 684 N N . TYR A 1 84 ? -10.615 7.889 5.755 1.00 92.12 84 TYR A N 1
ATOM 685 C CA . TYR A 1 84 ? -11.971 7.441 5.469 1.00 92.12 84 TYR A CA 1
ATOM 686 C C . TYR A 1 84 ? -12.917 7.747 6.636 1.00 92.12 84 TYR A C 1
ATOM 688 O O . TYR A 1 84 ? -13.903 8.451 6.438 1.00 92.12 84 TYR A O 1
ATOM 696 N N . VAL A 1 85 ? -12.571 7.320 7.855 1.00 88.00 85 VAL A N 1
ATOM 697 C CA . VAL A 1 85 ? -13.420 7.506 9.046 1.00 88.00 85 VAL A CA 1
ATOM 698 C C . VAL A 1 85 ? -13.659 8.989 9.358 1.00 88.00 85 VAL A C 1
ATOM 700 O O . VAL A 1 85 ? -14.783 9.394 9.642 1.00 88.00 85 VAL A O 1
ATOM 703 N N . ARG A 1 86 ? -12.631 9.844 9.226 1.00 87.62 86 ARG A N 1
ATOM 704 C CA . ARG A 1 86 ? -12.794 11.302 9.396 1.00 87.62 86 ARG A CA 1
ATOM 705 C C . ARG A 1 86 ? -13.805 11.910 8.423 1.00 87.62 86 ARG A C 1
ATOM 707 O O . ARG A 1 86 ? -14.434 12.906 8.760 1.00 87.62 86 ARG A O 1
ATOM 714 N N . ASN A 1 87 ? -13.930 11.342 7.226 1.00 88.81 87 ASN A N 1
ATOM 715 C CA . ASN A 1 87 ? -14.772 11.885 6.166 1.00 88.81 87 ASN A CA 1
ATOM 716 C C . ASN A 1 87 ? -16.213 11.348 6.196 1.00 88.81 87 ASN A C 1
ATOM 718 O O . ASN A 1 87 ? -17.077 11.973 5.585 1.00 88.81 87 ASN A O 1
ATOM 722 N N . THR A 1 88 ? -16.496 10.224 6.869 1.00 84.31 88 THR A N 1
ATOM 723 C CA . THR A 1 88 ? -17.868 9.685 6.973 1.00 84.31 88 THR A CA 1
ATOM 724 C C . THR A 1 88 ? -18.687 10.331 8.089 1.00 84.31 88 THR A C 1
ATOM 726 O O . THR A 1 88 ? -19.913 10.287 8.038 1.00 84.31 88 THR A O 1
ATOM 729 N N . GLY A 1 89 ? -18.039 10.973 9.069 1.00 72.94 89 GLY A N 1
ATOM 730 C CA . GLY A 1 89 ? -18.718 11.599 10.212 1.00 72.94 89 GLY A CA 1
ATOM 731 C C . GLY A 1 89 ? -19.291 10.591 11.215 1.00 72.94 89 GLY A C 1
ATOM 732 O O . GLY A 1 89 ? -20.073 10.965 12.087 1.00 72.94 89 GLY A O 1
ATOM 733 N N . GLU A 1 90 ? -18.916 9.321 11.083 1.00 73.50 90 GLU A N 1
ATOM 734 C CA . GLU A 1 90 ? -19.370 8.228 11.936 1.00 73.50 90 GLU A CA 1
ATOM 735 C C . GLU A 1 90 ? -18.548 8.160 13.237 1.00 73.50 90 GLU A C 1
ATOM 737 O O . GLU A 1 90 ? -17.397 8.621 13.271 1.00 73.50 90 GLU A O 1
ATOM 742 N N . PRO A 1 91 ? -19.110 7.597 14.326 1.00 69.25 91 PRO A N 1
ATOM 743 C CA . PRO A 1 91 ? -18.378 7.390 15.570 1.00 69.25 91 PRO A CA 1
ATOM 744 C C . PRO A 1 91 ? -17.065 6.643 15.312 1.00 69.25 91 PRO A C 1
ATOM 746 O O . PRO A 1 91 ? -17.031 5.591 14.676 1.00 69.25 91 PRO A O 1
ATOM 749 N N . THR A 1 92 ? -15.955 7.226 15.764 1.00 69.69 92 THR A N 1
ATOM 750 C CA . THR A 1 92 ? -14.627 6.642 15.563 1.00 69.69 92 THR A CA 1
ATOM 751 C C . THR A 1 92 ? -14.252 5.813 16.778 1.00 69.69 92 THR A C 1
ATOM 753 O O . THR A 1 92 ? -13.896 6.364 17.823 1.00 69.69 92 THR A O 1
ATOM 756 N N . ALA A 1 93 ? -14.278 4.491 16.638 1.00 81.56 93 ALA A N 1
ATOM 757 C CA . ALA A 1 93 ? -13.694 3.623 17.644 1.00 81.56 93 ALA A CA 1
ATOM 758 C C . ALA A 1 93 ? -12.154 3.764 17.672 1.00 81.56 93 ALA A C 1
ATOM 760 O O . ALA A 1 93 ? -11.530 4.025 16.635 1.00 81.56 93 ALA A O 1
ATOM 761 N N . PRO A 1 94 ? -11.506 3.609 18.842 1.00 88.69 94 PRO A N 1
ATOM 762 C CA . PRO A 1 94 ? -10.052 3.683 18.947 1.00 88.69 94 PRO A CA 1
ATOM 763 C C . PRO A 1 94 ? -9.335 2.632 18.087 1.00 88.69 94 PRO A C 1
ATOM 765 O O . PRO A 1 94 ? -9.621 1.440 18.183 1.00 88.69 94 PRO A O 1
ATOM 768 N N . ILE A 1 95 ? -8.342 3.078 17.312 1.00 92.12 95 ILE A N 1
ATOM 769 C CA . ILE A 1 95 ? -7.406 2.207 16.590 1.00 92.12 95 ILE A CA 1
ATOM 770 C C . ILE A 1 95 ? -6.079 2.214 17.348 1.00 92.12 95 ILE A C 1
ATOM 772 O O . ILE A 1 95 ? -5.413 3.251 17.423 1.00 92.12 95 ILE A O 1
ATOM 776 N N . SER A 1 96 ? -5.685 1.072 17.903 1.00 94.94 96 SER A N 1
ATOM 777 C CA . SER A 1 96 ? -4.357 0.885 18.494 1.00 94.94 96 SER A CA 1
ATOM 778 C C . SER A 1 96 ? -3.395 0.278 17.469 1.00 94.94 96 SER A C 1
ATOM 780 O O . SER A 1 96 ? -3.802 -0.282 16.450 1.00 94.94 96 SER A O 1
ATOM 782 N N . VAL A 1 97 ? -2.096 0.429 17.712 1.00 97.31 97 VAL A N 1
ATOM 783 C CA . VAL A 1 97 ? -1.035 -0.003 16.797 1.00 97.31 97 VAL A CA 1
ATOM 784 C C . VAL A 1 97 ? -0.000 -0.799 17.575 1.00 97.31 97 VAL A C 1
ATOM 786 O O . VAL A 1 97 ? 0.419 -0.361 18.644 1.0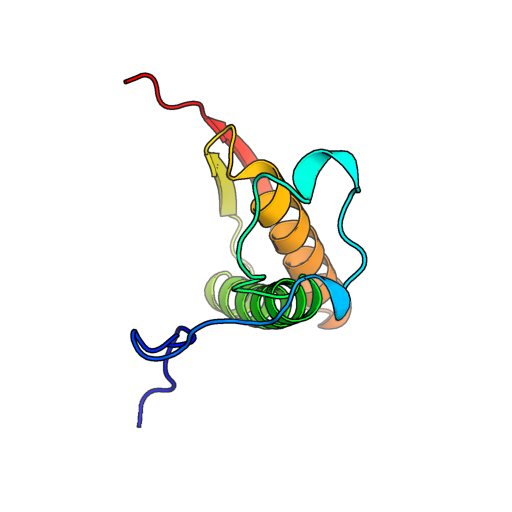0 97.31 97 VAL A O 1
ATOM 789 N N . ASP A 1 98 ? 0.437 -1.925 17.018 1.00 97.81 98 ASP A N 1
ATOM 790 C CA . ASP A 1 98 ? 1.519 -2.738 17.571 1.00 97.81 98 ASP A CA 1
ATOM 791 C C . ASP A 1 98 ? 2.455 -3.253 16.463 1.00 97.81 98 ASP A C 1
ATOM 793 O O . ASP A 1 98 ? 2.101 -3.283 15.280 1.00 97.81 98 ASP A O 1
ATOM 797 N N . PHE A 1 99 ? 3.671 -3.647 16.836 1.00 97.44 99 PHE A N 1
ATOM 798 C CA . PHE A 1 99 ? 4.726 -4.057 15.916 1.00 97.44 99 PHE A CA 1
ATOM 799 C C . PHE A 1 99 ? 5.388 -5.349 16.380 1.00 97.44 99 PHE A C 1
ATOM 801 O O . PHE A 1 99 ? 5.930 -5.434 17.480 1.00 97.44 99 PHE A O 1
ATOM 808 N N . ILE A 1 100 ? 5.452 -6.334 15.485 1.00 97.38 100 ILE A N 1
ATOM 809 C CA . ILE A 1 100 ? 6.171 -7.587 15.729 1.00 97.38 100 ILE A CA 1
ATOM 810 C C . ILE A 1 100 ? 7.258 -7.812 14.692 1.00 97.38 100 ILE A C 1
ATOM 812 O O . ILE A 1 100 ? 7.179 -7.366 13.549 1.00 97.38 100 ILE A O 1
ATOM 816 N N . ARG A 1 101 ? 8.284 -8.564 15.087 1.00 95.88 101 ARG A N 1
ATOM 817 C CA . ARG A 1 101 ? 9.304 -9.084 14.180 1.00 95.88 101 ARG A CA 1
ATOM 818 C C . ARG A 1 101 ? 9.347 -10.595 14.315 1.00 95.88 101 ARG A C 1
ATOM 820 O O . ARG A 1 101 ? 9.644 -11.106 15.392 1.00 95.88 101 ARG A O 1
ATOM 827 N N . LEU A 1 102 ? 9.103 -11.294 13.213 1.00 91.94 102 LEU A N 1
ATOM 828 C CA . LEU A 1 102 ? 9.279 -12.739 13.163 1.00 91.94 102 LEU A CA 1
ATOM 829 C C . LEU A 1 102 ? 10.778 -13.053 13.127 1.00 91.94 102 LEU A C 1
ATOM 831 O O . LEU A 1 102 ? 11.532 -12.469 12.342 1.00 91.94 102 LEU A O 1
ATOM 835 N N . LYS A 1 103 ? 11.215 -13.937 14.021 1.00 86.50 103 LYS A N 1
ATOM 836 C CA . LYS A 1 103 ? 12.535 -14.563 13.952 1.00 86.50 103 LYS A CA 1
ATOM 837 C C . LYS A 1 103 ? 12.335 -15.925 13.298 1.00 86.50 103 LYS A C 1
ATOM 839 O O . LYS A 1 103 ? 11.531 -16.706 13.799 1.00 86.50 103 LYS A O 1
ATOM 844 N N . SER A 1 104 ? 13.010 -16.141 12.172 1.00 63.81 104 SER A N 1
ATOM 845 C CA . SER A 1 104 ? 13.192 -17.478 11.608 1.00 63.81 104 SER A CA 1
ATOM 846 C C . SER A 1 104 ? 14.352 -18.179 12.293 1.00 63.81 104 SER A C 1
ATOM 848 O O . SER A 1 104 ? 15.239 -17.461 12.814 1.00 63.81 104 SER A O 1
#

InterPro domains:
  IPR029057 Phosphoribosyltransferase-like [G3DSA:3.40.50.2020] (2-104)
  IPR029057 Phosphoribosyltransferase-like [SSF53271] (15-104)
  IPR050408 Hypoxanthine-guanine phosphoribosyltransferase [PTHR43340] (7-104)

Secondary structure (DSSP, 8-state):
-PPPSSPPPPTT---B-GGGS---GGGTTT---BSS-HHHHHHHHHHHHHHHHHHTTT--EEEEEEETTTHHHHHHHHHHHHHHHHHHT-----EEEEEEE---

pLDDT: mean 92.0, std 9.31, range [46.06, 98.38]

Organism: Stegodyphus mimosarum (NCBI:txid407821)

Foldseek 3Di:
DPPDLDDDDDPPDPAAQPVVDDDDPVCPVPDGHDRDDPVNLLVSLLVVLVVVCVVQAQHEDEAEAEDDVRPVSSVSNVVSNVVVCVVVVGDDHHYHYYYDYDDD

Radius of gyration: 17.15 Å; chains: 1; bounding box: 43×29×38 Å

Sequence (104 aa):
MHPCKYIVISDEEEGYPLDAFCIPRHYDAFLDRVLLPCGIIHDRIERLARDIAQDYYDQPFTALCVLKGGYKFFADLLDKIKQYVRNTGEPTAPISVDFIRLKS